Protein AF-X6DGC2-F1 (afdb_monomer_lite)

Sequence (154 aa):
MAVSLSSPEPAGLLYRFSVKCDRDMNAAIEKAAKAAGMSATGYVQSHFETILSSEPMRAPAIRPAGNARADVDTAKSLGITLTALRLYRALDERIDRLRNVAITNSDLAEAAGTPRPRVPGLVAQLTRQGLVQLERDSRRAATRYHVFSIGDQR

Radius of gyration: 25.49 Å; chains: 1; bounding box: 64×29×63 Å

Foldseek 3Di:
DDDDPPDDDPDDPPDDDDDDDDPVVLVVLCVVCVVVVHHSVVSVVVVVVCVVPDPPPCDPDPDPCPPVVVLVVLCVVLVHDSLLSLLLVLLVVQADPQQKHFADLVVSCVSSVHDSVCSVVSQVSCVVSVQWDFPDDDPPGTTMIRGDDPPPPD

Secondary structure (DSSP, 8-state):
-PPP--------------PPPPHHHHHHHHHHHHHTTS-HHHHHHHHHHHHHHS-----S-----S-HHHHHHHHHHTT--HHHHHHHHHHHTT--TTSEEEE-HHHHHHHHT--GGGHHHHHHHHHHTTSEEEEE--SSSPEEEEE--TT---

pLDDT: mean 77.96, std 16.55, range [36.06, 94.81]

Structure (mmCIF, N/CA/C/O backbone):
data_AF-X6DGC2-F1
#
_entry.id   AF-X6DGC2-F1
#
loop_
_atom_site.group_PDB
_atom_site.id
_atom_site.type_symbol
_atom_site.label_atom_id
_atom_site.label_alt_id
_atom_site.label_comp_id
_atom_site.label_asym_id
_atom_site.label_entity_id
_atom_site.label_seq_id
_atom_site.pdbx_PDB_ins_code
_atom_site.Cartn_x
_atom_site.Cartn_y
_atom_site.Cartn_z
_atom_site.occupancy
_atom_site.B_iso_or_equiv
_atom_site.auth_seq_id
_atom_site.auth_comp_id
_atom_site.auth_asym_id
_atom_site.auth_atom_id
_atom_site.pdbx_PDB_model_num
ATOM 1 N N . MET A 1 1 ? -47.554 -13.703 -42.356 1.00 36.16 1 MET A N 1
ATOM 2 C CA . MET A 1 1 ? -47.803 -1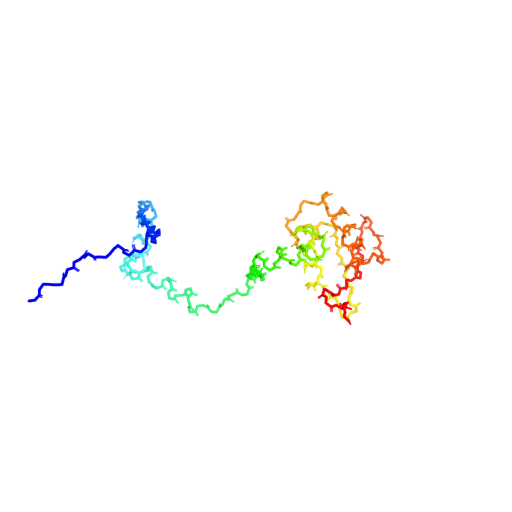3.471 -40.918 1.00 36.16 1 MET A CA 1
ATOM 3 C C . MET A 1 1 ? -46.787 -12.448 -40.441 1.00 36.16 1 MET A C 1
ATOM 5 O O . MET A 1 1 ? -45.607 -12.761 -40.404 1.00 36.16 1 MET A O 1
ATOM 9 N N . ALA A 1 2 ? -47.221 -11.205 -40.230 1.00 40.34 2 ALA A N 1
ATOM 10 C CA . ALA A 1 2 ? -46.360 -10.105 -39.804 1.00 40.34 2 ALA A CA 1
ATOM 11 C C . ALA A 1 2 ? -46.252 -10.114 -38.273 1.00 40.34 2 ALA A C 1
ATOM 13 O O . ALA A 1 2 ? -47.274 -10.101 -37.590 1.00 40.34 2 ALA A O 1
ATOM 14 N N . VAL A 1 3 ? -45.030 -10.175 -37.743 1.00 47.69 3 VAL A N 1
ATOM 15 C CA . VAL A 1 3 ? -44.773 -10.058 -36.303 1.00 47.69 3 VAL A CA 1
ATOM 16 C C . VAL A 1 3 ? -44.803 -8.574 -35.940 1.00 47.69 3 VAL A C 1
ATOM 18 O O . VAL A 1 3 ? -44.024 -7.778 -36.458 1.00 47.69 3 VAL A O 1
ATOM 21 N N . SER A 1 4 ? -45.763 -8.214 -35.090 1.00 40.41 4 SER A N 1
ATOM 22 C CA . SER A 1 4 ? -46.000 -6.861 -34.587 1.00 40.41 4 SER A CA 1
ATOM 23 C C . SER A 1 4 ? -44.854 -6.419 -33.669 1.00 40.41 4 SER A C 1
ATOM 25 O O . SER A 1 4 ? -44.602 -7.057 -32.651 1.00 40.41 4 SER A O 1
ATOM 27 N N . LEU A 1 5 ? -44.176 -5.315 -34.001 1.00 52.28 5 LEU A N 1
ATOM 28 C CA . LEU A 1 5 ? -43.074 -4.709 -33.227 1.00 52.28 5 LEU A CA 1
ATOM 29 C C . LEU A 1 5 ? -43.562 -3.841 -32.050 1.00 52.28 5 LEU A C 1
ATOM 31 O O . LEU A 1 5 ? -42.963 -2.823 -31.716 1.00 52.28 5 LEU A O 1
ATOM 35 N N . SER A 1 6 ? -44.673 -4.205 -31.418 1.00 51.88 6 SER A N 1
ATOM 36 C CA . SER A 1 6 ? -45.266 -3.416 -30.337 1.00 51.88 6 SER A CA 1
ATOM 37 C C . SER A 1 6 ? -45.052 -4.090 -28.985 1.00 51.88 6 SER A C 1
ATOM 39 O O . SER A 1 6 ? -45.981 -4.664 -28.421 1.00 51.88 6 SER A O 1
ATOM 41 N N . SER A 1 7 ? -43.828 -4.001 -28.465 1.00 50.44 7 SER A N 1
ATOM 42 C CA . SER A 1 7 ? -43.585 -4.031 -27.021 1.00 50.44 7 SER A CA 1
ATOM 43 C C . SER A 1 7 ? -42.304 -3.243 -26.710 1.00 50.44 7 SER A C 1
ATOM 45 O O . SER A 1 7 ? -41.268 -3.550 -27.299 1.00 50.44 7 SER A O 1
ATOM 47 N N . PRO A 1 8 ? -42.335 -2.208 -25.850 1.00 54.19 8 PRO A N 1
ATOM 48 C CA . PRO A 1 8 ? -41.129 -1.479 -25.479 1.00 54.19 8 PRO A CA 1
ATOM 49 C C . PRO A 1 8 ? -40.306 -2.322 -24.497 1.00 54.19 8 PRO A C 1
ATOM 51 O O . PRO A 1 8 ? -40.663 -2.457 -23.327 1.00 54.19 8 PRO A O 1
ATOM 54 N N . GLU A 1 9 ? -39.204 -2.906 -24.972 1.00 57.84 9 GLU A N 1
ATOM 55 C CA . GLU A 1 9 ? -38.172 -3.466 -24.095 1.00 57.84 9 GLU A CA 1
ATOM 56 C C . GLU A 1 9 ? -37.631 -2.366 -23.159 1.00 57.84 9 GLU A C 1
ATOM 58 O O . GLU A 1 9 ? -37.488 -1.211 -23.582 1.00 57.84 9 GLU A O 1
ATOM 63 N N . PRO A 1 10 ? -37.353 -2.675 -21.878 1.00 55.28 10 PRO A N 1
ATOM 64 C CA . PRO A 1 10 ? -36.896 -1.676 -20.925 1.00 55.28 10 PRO A CA 1
ATOM 65 C C . PRO A 1 10 ? -35.572 -1.087 -21.406 1.00 55.28 10 PRO A C 1
ATOM 67 O O . PRO A 1 10 ? -34.654 -1.820 -21.769 1.00 55.28 10 PRO A O 1
ATOM 70 N N . ALA A 1 11 ? -35.500 0.244 -21.404 1.00 54.31 11 ALA A N 1
ATOM 71 C CA . ALA A 1 11 ? -34.365 1.047 -21.833 1.00 54.31 11 ALA A CA 1
ATOM 72 C C . ALA A 1 11 ? -33.086 0.697 -21.049 1.00 54.31 11 ALA A C 1
ATOM 74 O O . ALA A 1 11 ? -32.698 1.379 -20.101 1.00 54.31 11 ALA A O 1
ATOM 75 N N . GLY A 1 12 ? -32.411 -0.378 -21.453 1.00 55.22 12 GLY A N 1
ATOM 76 C CA . GLY A 1 12 ? -31.014 -0.599 -21.134 1.00 55.22 12 GLY A CA 1
ATOM 77 C C . GLY A 1 12 ? -30.220 0.538 -21.762 1.00 55.22 12 GLY A C 1
ATOM 78 O O . GLY A 1 12 ? -30.380 0.834 -22.946 1.00 55.22 12 GLY A O 1
ATOM 79 N N . LEU A 1 13 ? -29.395 1.215 -20.967 1.00 58.84 13 LEU A N 1
ATOM 80 C CA . LEU A 1 13 ? -28.455 2.222 -21.449 1.00 58.84 13 LEU A CA 1
ATOM 81 C C . LEU A 1 13 ? -27.514 1.570 -22.474 1.00 58.84 13 LEU A C 1
ATOM 83 O O . LEU A 1 13 ? -26.502 0.968 -22.115 1.00 58.84 13 LEU A O 1
ATOM 87 N N . LEU A 1 14 ? -27.851 1.665 -23.759 1.00 53.56 14 LEU A N 1
ATOM 88 C CA . LEU A 1 14 ? -26.964 1.273 -24.845 1.00 53.56 14 LEU A CA 1
ATOM 89 C C . LEU A 1 14 ? -25.883 2.347 -24.968 1.00 53.56 14 LEU A C 1
ATOM 91 O O . LEU A 1 14 ? -26.044 3.345 -25.671 1.00 53.56 14 LEU A O 1
ATOM 95 N N . TYR A 1 15 ? -24.769 2.157 -24.266 1.00 51.41 15 TYR A N 1
ATOM 96 C CA . TYR A 1 15 ? -23.584 2.974 -24.481 1.00 51.41 15 TYR A CA 1
ATOM 97 C C . TYR A 1 15 ? -22.994 2.645 -25.855 1.00 51.41 15 TYR A C 1
ATOM 99 O O . TYR A 1 15 ? -22.391 1.593 -26.063 1.00 51.41 15 TYR A O 1
ATOM 107 N N . ARG A 1 16 ? -23.164 3.558 -26.813 1.00 48.88 16 ARG A N 1
ATOM 108 C CA . ARG A 1 16 ? -22.433 3.519 -28.082 1.00 48.88 16 ARG A CA 1
ATOM 109 C C . ARG A 1 16 ? -21.108 4.246 -27.910 1.00 48.88 16 ARG A C 1
ATOM 111 O O . ARG A 1 16 ? -21.047 5.469 -27.988 1.00 48.88 16 ARG A O 1
ATOM 118 N N . PHE A 1 17 ? -20.046 3.484 -27.688 1.00 42.59 17 PHE A N 1
ATOM 119 C CA . PHE A 1 17 ? -18.686 4.004 -27.737 1.00 42.59 17 PHE A CA 1
ATOM 120 C C . PHE A 1 17 ? -18.212 4.007 -29.191 1.00 42.59 17 PHE A C 1
ATOM 122 O O . PHE A 1 17 ? -17.946 2.955 -29.767 1.00 42.59 17 PHE A O 1
ATOM 129 N N . SER A 1 18 ? -18.116 5.184 -29.806 1.00 52.72 18 SER A N 1
ATOM 130 C CA . SER A 1 18 ? -17.384 5.336 -31.062 1.00 52.72 18 SER A CA 1
ATOM 131 C C . SER A 1 18 ? -15.917 5.597 -30.734 1.00 52.72 18 SER A C 1
ATOM 133 O O . SER A 1 18 ? -15.568 6.690 -30.286 1.00 52.72 18 SER A O 1
ATOM 135 N N . VAL A 1 19 ? -15.053 4.603 -30.936 1.00 62.22 19 VAL A N 1
ATOM 136 C CA . VAL A 1 19 ? -13.604 4.813 -30.848 1.00 62.22 19 VAL A CA 1
ATOM 137 C C . VAL A 1 19 ? -13.166 5.520 -32.125 1.00 62.22 19 VAL A C 1
ATOM 139 O O . VAL A 1 19 ? -13.308 4.985 -33.223 1.00 62.22 19 VAL A O 1
ATOM 142 N N . LYS A 1 20 ? -12.656 6.744 -31.992 1.00 64.38 20 LYS A N 1
ATOM 143 C CA . LYS A 1 20 ? -11.982 7.427 -33.094 1.00 64.38 20 LYS A CA 1
ATOM 144 C C . LYS A 1 20 ? -10.536 6.945 -33.100 1.00 64.38 20 LYS A C 1
ATOM 146 O O . LYS A 1 20 ? -9.849 7.106 -32.097 1.00 64.38 20 LYS A O 1
ATOM 151 N N . CYS A 1 21 ? -10.095 6.331 -34.195 1.00 69.81 21 CYS A N 1
ATOM 152 C CA . CYS A 1 21 ? -8.705 5.902 -34.315 1.00 69.81 21 CYS A CA 1
ATOM 153 C C . CYS A 1 21 ? -7.792 7.133 -34.250 1.00 69.81 21 CYS A C 1
ATOM 155 O O . CYS A 1 21 ? -7.953 8.071 -35.038 1.00 69.81 21 CYS A O 1
ATOM 157 N N . ASP A 1 22 ? -6.858 7.130 -33.304 1.00 83.75 22 ASP A N 1
ATOM 158 C CA . ASP A 1 22 ? -5.773 8.101 -33.255 1.00 83.75 22 ASP A CA 1
ATOM 159 C C . ASP A 1 22 ? -4.881 7.901 -34.492 1.00 83.75 22 ASP A C 1
ATOM 161 O O . ASP A 1 22 ? -4.438 6.785 -34.778 1.00 83.75 22 ASP A O 1
ATOM 165 N N . ARG A 1 23 ? -4.693 8.964 -35.283 1.00 82.62 23 ARG A N 1
ATOM 166 C CA . ARG A 1 23 ? -3.992 8.870 -36.573 1.00 82.62 23 ARG A CA 1
ATOM 167 C C . ARG A 1 23 ? -2.505 8.594 -36.400 1.00 82.62 23 ARG A C 1
ATOM 169 O O . ARG A 1 23 ? -1.952 7.833 -37.193 1.00 82.62 23 ARG A O 1
ATOM 176 N N . ASP A 1 24 ? -1.889 9.180 -35.381 1.00 86.88 24 ASP A N 1
ATOM 177 C CA . ASP A 1 24 ? -0.457 9.044 -35.131 1.00 86.88 24 ASP A CA 1
ATOM 178 C C . ASP A 1 24 ? -0.151 7.630 -34.633 1.00 86.88 24 ASP A C 1
ATOM 180 O O . ASP A 1 24 ? 0.775 6.974 -35.118 1.00 86.88 24 ASP A O 1
ATOM 184 N N . MET A 1 25 ? -1.006 7.103 -33.753 1.00 84.56 25 MET A N 1
ATOM 185 C CA . MET A 1 25 ? -0.941 5.717 -33.306 1.00 84.56 25 MET A CA 1
ATOM 186 C C . MET A 1 25 ? -1.162 4.743 -34.465 1.00 84.56 25 MET A C 1
ATOM 188 O O . MET A 1 25 ? -0.412 3.779 -34.608 1.00 84.56 25 MET A O 1
ATOM 192 N N . ASN A 1 26 ? -2.148 4.992 -35.331 1.00 85.12 26 ASN A N 1
ATOM 193 C CA . ASN A 1 26 ? -2.397 4.113 -36.472 1.00 85.12 26 ASN A CA 1
ATOM 194 C C . ASN A 1 26 ? -1.202 4.086 -37.443 1.00 85.12 26 ASN A C 1
ATOM 196 O O . ASN A 1 26 ? -0.790 3.013 -37.880 1.00 85.12 26 ASN A O 1
ATOM 200 N N . ALA A 1 27 ? -0.576 5.238 -37.705 1.00 90.50 27 ALA A N 1
ATOM 201 C CA . ALA A 1 27 ? 0.636 5.315 -38.520 1.00 90.50 27 ALA A CA 1
ATOM 202 C C . ALA A 1 27 ? 1.820 4.558 -37.886 1.00 90.50 27 ALA A C 1
ATOM 204 O O . ALA A 1 27 ? 2.590 3.893 -38.586 1.00 90.50 27 ALA A O 1
ATOM 205 N N . ALA A 1 28 ? 1.959 4.616 -36.559 1.00 90.06 28 ALA A N 1
ATOM 206 C CA . ALA A 1 28 ? 2.975 3.854 -35.839 1.00 90.06 28 ALA A CA 1
ATOM 207 C C . ALA A 1 28 ? 2.743 2.336 -35.949 1.00 90.06 28 ALA A C 1
ATOM 209 O O . ALA A 1 28 ? 3.695 1.591 -36.196 1.00 90.06 28 ALA A O 1
ATOM 210 N N . ILE A 1 29 ? 1.489 1.883 -35.830 1.00 88.31 29 ILE A N 1
ATOM 211 C CA . ILE A 1 29 ? 1.110 0.471 -35.991 1.00 88.31 29 ILE A CA 1
ATOM 212 C C . ILE A 1 29 ? 1.400 -0.003 -37.416 1.00 88.31 29 ILE A C 1
ATOM 214 O O . ILE A 1 29 ? 2.012 -1.052 -37.591 1.00 88.31 29 ILE A O 1
ATOM 218 N N . GLU A 1 30 ? 1.025 0.767 -38.438 1.00 92.31 30 GLU A N 1
ATOM 219 C CA . GLU A 1 30 ? 1.296 0.421 -39.839 1.00 92.31 30 GLU A CA 1
ATOM 220 C C . GLU A 1 30 ? 2.800 0.323 -40.127 1.00 92.31 30 GLU A C 1
ATOM 222 O O . GLU A 1 30 ? 3.252 -0.610 -40.796 1.00 92.31 30 GLU A O 1
ATOM 227 N N . LYS A 1 31 ? 3.600 1.245 -39.576 1.00 94.81 31 LYS A N 1
ATOM 228 C CA . LYS A 1 31 ? 5.063 1.205 -39.688 1.00 94.81 31 LYS A CA 1
ATOM 229 C C . LYS A 1 31 ? 5.644 -0.047 -39.028 1.00 94.81 31 LYS A C 1
ATOM 231 O O . LYS A 1 31 ? 6.518 -0.688 -39.613 1.00 94.81 31 LYS A O 1
ATOM 236 N N . ALA A 1 32 ? 5.167 -0.390 -37.834 1.00 90.44 32 ALA A N 1
ATOM 237 C CA . ALA A 1 32 ? 5.620 -1.565 -37.099 1.00 90.44 32 ALA A CA 1
ATOM 238 C C . ALA A 1 32 ? 5.208 -2.871 -37.798 1.00 90.44 32 ALA A C 1
ATOM 240 O O . ALA A 1 32 ? 6.038 -3.759 -37.980 1.00 90.44 32 ALA A O 1
ATOM 241 N N . ALA A 1 33 ? 3.972 -2.944 -38.293 1.00 93.56 33 ALA A N 1
ATOM 242 C CA . ALA A 1 33 ? 3.469 -4.073 -39.065 1.00 93.56 33 ALA A CA 1
ATOM 243 C C . ALA A 1 33 ? 4.282 -4.289 -40.346 1.00 93.56 33 ALA A C 1
ATOM 245 O O . ALA A 1 33 ? 4.712 -5.406 -40.626 1.00 93.56 33 ALA A O 1
ATOM 246 N N . LYS A 1 34 ? 4.589 -3.207 -41.077 1.00 94.25 34 LYS A N 1
ATOM 247 C CA . LYS A 1 34 ? 5.445 -3.266 -42.267 1.00 94.25 34 LYS A CA 1
ATOM 248 C C . LYS A 1 34 ? 6.858 -3.746 -41.937 1.00 94.25 34 LYS A C 1
ATOM 250 O O . LYS A 1 34 ? 7.400 -4.557 -42.681 1.00 94.25 34 LYS A O 1
ATOM 255 N N . ALA A 1 35 ? 7.445 -3.273 -40.837 1.00 93.81 35 ALA A N 1
ATOM 256 C CA . ALA A 1 35 ? 8.753 -3.740 -40.378 1.00 93.81 35 ALA A CA 1
ATOM 257 C C . ALA A 1 35 ? 8.739 -5.234 -40.001 1.00 93.81 35 ALA A C 1
ATOM 259 O O . ALA A 1 35 ? 9.729 -5.924 -40.222 1.00 93.81 35 ALA A O 1
ATOM 260 N N . ALA A 1 36 ? 7.609 -5.736 -39.497 1.00 88.88 36 ALA A N 1
ATOM 261 C CA . ALA A 1 36 ? 7.387 -7.147 -39.186 1.00 88.88 36 ALA A CA 1
ATOM 262 C C . ALA A 1 36 ? 6.959 -8.001 -40.400 1.00 88.88 36 ALA A C 1
ATOM 264 O O . ALA A 1 36 ? 6.776 -9.207 -40.255 1.00 88.88 36 ALA A O 1
ATOM 265 N N . GLY A 1 37 ? 6.773 -7.407 -41.587 1.00 93.62 37 GLY A N 1
ATOM 266 C CA . GLY A 1 37 ? 6.279 -8.113 -42.776 1.00 93.62 37 GLY A CA 1
ATOM 267 C C . GLY A 1 37 ? 4.820 -8.581 -42.672 1.00 93.62 37 GLY A C 1
ATOM 268 O O . GLY A 1 37 ? 4.421 -9.502 -43.379 1.00 93.62 37 GLY A O 1
ATOM 269 N N . MET A 1 38 ? 4.026 -7.968 -41.792 1.00 91.50 38 MET A N 1
ATOM 270 C CA . MET A 1 38 ? 2.639 -8.341 -41.500 1.00 91.50 38 MET A CA 1
ATOM 271 C C . MET A 1 38 ? 1.656 -7.255 -41.951 1.00 91.50 38 MET A C 1
ATOM 273 O O . MET A 1 38 ? 2.017 -6.092 -42.141 1.00 91.50 38 MET A O 1
ATOM 277 N N . SER A 1 39 ? 0.376 -7.617 -42.080 1.00 94.50 39 SER A N 1
ATOM 278 C CA . SER A 1 39 ? -0.696 -6.620 -42.166 1.00 94.50 39 SER A CA 1
ATOM 279 C C . SER A 1 39 ? -0.885 -5.928 -40.812 1.00 94.50 39 SER A C 1
ATOM 281 O O . SER A 1 39 ? -0.595 -6.512 -39.769 1.00 94.50 39 SER A O 1
ATOM 283 N N . ALA A 1 40 ? -1.408 -4.699 -40.804 1.00 88.12 40 ALA A N 1
ATOM 284 C CA . ALA A 1 40 ? -1.674 -3.972 -39.559 1.00 88.12 40 ALA A CA 1
ATOM 285 C C . ALA A 1 40 ? -2.587 -4.769 -38.606 1.00 88.12 40 ALA A C 1
ATOM 287 O O . ALA A 1 40 ? -2.307 -4.872 -37.415 1.00 88.12 40 ALA A O 1
ATOM 288 N N . THR A 1 41 ? -3.635 -5.405 -39.138 1.00 89.12 41 THR A N 1
ATOM 289 C CA . THR A 1 41 ? 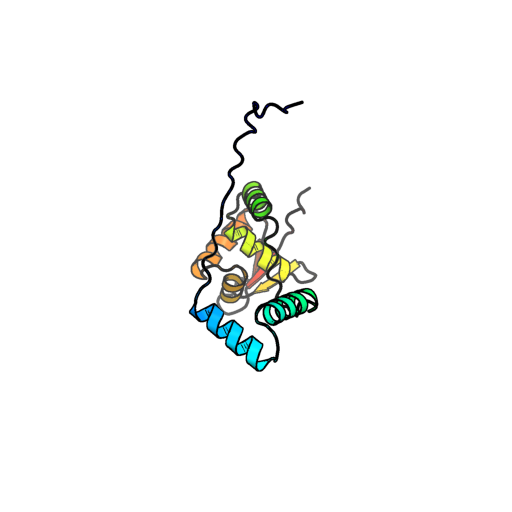-4.544 -6.257 -38.357 1.00 89.12 41 THR A CA 1
ATOM 290 C C . THR A 1 41 ? -3.845 -7.503 -37.816 1.00 89.12 41 THR A C 1
ATOM 292 O O . THR A 1 41 ? -4.004 -7.811 -36.639 1.00 89.12 41 THR A O 1
ATOM 295 N N . GLY A 1 42 ? -3.036 -8.184 -38.636 1.00 89.81 42 GLY A N 1
ATOM 296 C CA . GLY A 1 42 ? -2.289 -9.370 -38.207 1.00 89.81 42 GLY A CA 1
ATOM 297 C C . GLY A 1 42 ? -1.233 -9.045 -37.150 1.00 89.81 42 GLY A C 1
ATOM 298 O O . GLY A 1 42 ? -1.058 -9.796 -36.198 1.00 89.81 42 GLY A O 1
ATOM 299 N N . TYR A 1 43 ? -0.597 -7.878 -37.259 1.00 91.75 43 TYR A N 1
ATOM 300 C CA . TYR A 1 43 ? 0.352 -7.379 -36.269 1.00 91.75 43 TYR A CA 1
ATOM 301 C C . TYR A 1 43 ? -0.318 -7.114 -34.912 1.00 91.75 43 TYR A C 1
ATOM 303 O O . TYR A 1 43 ? 0.182 -7.540 -33.873 1.00 91.75 43 TYR A O 1
ATOM 311 N N . VAL A 1 44 ? -1.487 -6.463 -34.914 1.00 90.50 44 VAL A N 1
ATOM 312 C CA . VAL A 1 44 ? -2.269 -6.223 -33.690 1.00 90.50 44 VAL A CA 1
ATOM 313 C C . VAL A 1 44 ? -2.756 -7.540 -33.077 1.00 90.50 44 VAL A C 1
ATOM 315 O O . VAL A 1 44 ? -2.665 -7.719 -31.865 1.00 90.50 44 VAL A O 1
ATOM 318 N N . GLN A 1 45 ? -3.231 -8.482 -33.895 1.00 89.62 45 GLN A N 1
ATOM 319 C CA . GLN A 1 45 ? -3.671 -9.797 -33.421 1.00 89.62 45 GLN A CA 1
ATOM 320 C C . GLN A 1 45 ? -2.522 -10.605 -32.809 1.00 89.62 45 GLN A C 1
ATOM 322 O O . GLN A 1 45 ? -2.654 -11.059 -31.676 1.00 89.62 45 GLN A O 1
ATOM 327 N N . SER A 1 46 ? -1.372 -10.691 -33.486 1.00 87.94 46 SER A N 1
ATOM 328 C CA . SER A 1 46 ? -0.173 -11.361 -32.963 1.00 87.94 46 SER A CA 1
ATOM 329 C C . SER A 1 46 ? 0.288 -10.753 -31.634 1.00 87.94 46 SER A C 1
ATOM 331 O O . SER A 1 46 ? 0.699 -11.474 -30.723 1.00 87.94 46 SER A O 1
ATOM 333 N N . HIS A 1 47 ? 0.165 -9.432 -31.479 1.00 87.00 47 HIS A N 1
ATOM 334 C CA . HIS A 1 47 ? 0.467 -8.763 -30.219 1.00 87.00 47 HIS A CA 1
ATOM 335 C C . HIS A 1 47 ? -0.467 -9.212 -29.084 1.00 87.00 47 HIS A C 1
ATOM 337 O O . HIS A 1 47 ? 0.009 -9.555 -28.002 1.00 87.00 47 HIS A O 1
ATOM 343 N N . PHE A 1 48 ? -1.781 -9.270 -29.325 1.00 87.56 48 PHE A N 1
ATOM 344 C CA . PHE A 1 48 ? -2.742 -9.762 -28.332 1.00 87.56 48 PHE A CA 1
ATOM 345 C C . PHE A 1 48 ? -2.546 -11.244 -28.006 1.00 87.56 48 PHE A C 1
ATOM 347 O O . PHE A 1 48 ? -2.588 -11.618 -26.836 1.00 87.56 48 PHE A O 1
ATOM 354 N N . GLU A 1 49 ? -2.281 -12.078 -29.007 1.00 86.12 49 GLU A N 1
ATOM 355 C CA . GLU A 1 49 ? -1.968 -13.496 -28.805 1.00 86.12 49 GLU A CA 1
ATOM 356 C C . GLU A 1 49 ? -0.700 -13.675 -27.970 1.00 86.12 49 GLU A C 1
ATOM 358 O O . GLU A 1 49 ? -0.671 -14.518 -27.076 1.00 86.12 49 GLU A O 1
ATOM 363 N N . THR A 1 50 ? 0.317 -12.835 -28.189 1.00 83.75 50 THR A N 1
ATOM 364 C CA . THR A 1 50 ? 1.549 -12.826 -27.389 1.00 83.75 50 THR A CA 1
ATOM 365 C C . THR A 1 50 ? 1.269 -12.449 -25.935 1.00 83.75 50 THR A C 1
ATOM 367 O O . THR A 1 50 ? 1.780 -13.111 -25.039 1.00 83.75 50 THR A O 1
ATOM 370 N N . ILE A 1 51 ? 0.427 -11.440 -25.682 1.00 77.31 51 ILE A N 1
ATOM 371 C CA . ILE A 1 51 ? 0.014 -11.053 -24.320 1.00 77.31 51 ILE A CA 1
ATOM 372 C C . ILE A 1 51 ? -0.725 -12.199 -23.621 1.00 77.31 51 ILE A C 1
ATOM 374 O O . ILE A 1 51 ? -0.475 -12.478 -22.450 1.00 77.31 51 ILE A O 1
ATOM 378 N N . LEU A 1 52 ? -1.645 -12.857 -24.329 1.00 78.19 52 LEU A N 1
ATOM 379 C CA . LEU A 1 52 ? -2.437 -13.955 -23.772 1.00 78.19 52 LEU A CA 1
ATOM 380 C C . LEU A 1 52 ? -1.614 -15.233 -23.571 1.00 78.19 52 LEU A C 1
ATOM 382 O O . LEU A 1 52 ? -1.931 -16.021 -22.685 1.00 78.19 52 LEU A O 1
ATOM 386 N N . SER A 1 53 ? -0.569 -15.429 -24.378 1.00 74.44 53 SER A N 1
ATOM 387 C CA . SER A 1 53 ? 0.303 -16.609 -24.331 1.00 74.44 53 SER A CA 1
ATOM 388 C C . SER A 1 53 ? 1.522 -16.425 -23.431 1.00 74.44 53 SER A C 1
ATOM 390 O O . SER A 1 53 ? 2.136 -17.411 -23.029 1.00 74.44 53 SER A O 1
ATOM 392 N N . SER A 1 54 ? 1.903 -15.186 -23.105 1.00 63.75 54 SER A N 1
ATOM 393 C CA . SER A 1 54 ? 2.943 -14.936 -22.114 1.00 63.75 54 SER A CA 1
ATOM 394 C C . SER A 1 54 ? 2.445 -15.371 -20.738 1.00 63.75 54 SER A C 1
ATOM 396 O O . SER A 1 54 ? 1.470 -14.810 -20.232 1.00 63.75 54 SER A O 1
ATOM 398 N N . GLU A 1 55 ? 3.123 -16.336 -20.101 1.00 58.97 55 GLU A N 1
ATOM 399 C CA . GLU A 1 55 ? 3.002 -16.481 -18.649 1.00 58.97 55 GLU A CA 1
ATOM 400 C C . GLU A 1 55 ? 3.305 -15.110 -18.040 1.00 58.97 55 GLU A C 1
ATOM 402 O O . GLU A 1 55 ? 4.295 -14.486 -18.445 1.00 58.97 55 GLU A O 1
ATOM 407 N N . PRO A 1 56 ? 2.468 -14.593 -17.125 1.00 56.19 56 PRO A N 1
ATOM 408 C CA . PRO A 1 56 ? 2.686 -13.272 -16.575 1.00 56.19 56 PRO A CA 1
ATOM 409 C C . PRO A 1 56 ? 4.057 -13.270 -15.906 1.00 56.19 56 PRO A C 1
ATOM 411 O O . PRO A 1 56 ? 4.236 -13.842 -14.828 1.00 56.19 56 PRO A O 1
ATOM 414 N N . MET A 1 57 ? 5.033 -12.625 -16.558 1.00 47.78 57 MET A N 1
ATOM 415 C CA . MET A 1 57 ? 6.291 -12.228 -15.943 1.00 47.78 57 MET A CA 1
ATOM 416 C C . MET A 1 57 ? 5.904 -11.647 -14.592 1.00 47.78 57 MET A C 1
ATOM 418 O O . MET A 1 57 ? 5.075 -10.735 -14.554 1.00 47.78 57 MET A O 1
ATOM 422 N N . ARG A 1 58 ? 6.412 -12.235 -13.502 1.00 49.31 58 ARG A N 1
ATOM 423 C CA . ARG A 1 58 ? 5.990 -11.936 -12.130 1.00 49.31 58 ARG A CA 1
ATOM 424 C C . ARG A 1 58 ? 6.326 -10.486 -11.790 1.00 49.31 58 ARG A C 1
ATOM 426 O O . ARG A 1 58 ? 7.322 -10.195 -11.135 1.00 49.31 58 ARG A O 1
ATOM 433 N N . ALA A 1 59 ? 5.478 -9.577 -12.253 1.00 49.91 59 ALA A N 1
ATOM 434 C CA . ALA A 1 59 ? 5.381 -8.224 -11.774 1.00 49.91 59 ALA A CA 1
ATOM 435 C C . ALA A 1 59 ? 5.152 -8.315 -10.260 1.00 49.91 59 ALA A C 1
ATOM 437 O O . ALA A 1 59 ? 4.463 -9.245 -9.811 1.00 49.91 59 ALA A O 1
ATOM 438 N N . PRO A 1 60 ? 5.725 -7.402 -9.452 1.00 44.75 60 PRO A N 1
ATOM 439 C CA . PRO A 1 60 ? 5.335 -7.308 -8.053 1.00 44.75 60 PRO A CA 1
ATOM 440 C C . PRO A 1 60 ? 3.813 -7.254 -8.037 1.00 44.75 60 PRO A C 1
ATOM 442 O O . PRO A 1 60 ? 3.233 -6.469 -8.785 1.00 44.75 60 PRO A O 1
ATOM 445 N N . ALA A 1 61 ? 3.192 -8.178 -7.304 1.00 49.19 61 ALA A N 1
ATOM 446 C CA . ALA A 1 61 ? 1.764 -8.419 -7.378 1.00 49.19 61 ALA A CA 1
ATOM 447 C C . ALA A 1 61 ? 1.013 -7.112 -7.104 1.00 49.19 61 ALA A C 1
ATOM 449 O O . ALA A 1 61 ? 0.755 -6.755 -5.957 1.00 49.19 61 ALA A O 1
ATOM 450 N N . ILE A 1 62 ? 0.629 -6.398 -8.163 1.00 50.25 62 ILE A N 1
ATOM 451 C CA . ILE A 1 62 ? -0.496 -5.488 -8.096 1.00 50.25 62 ILE A CA 1
ATOM 452 C C . ILE A 1 62 ? -1.645 -6.449 -7.882 1.00 50.25 62 ILE A C 1
ATOM 454 O O . ILE A 1 62 ? -2.102 -7.110 -8.816 1.00 50.25 62 ILE A O 1
ATOM 458 N N . ARG A 1 63 ? -2.025 -6.625 -6.613 1.00 51.72 63 ARG A N 1
ATOM 459 C CA . ARG A 1 63 ? -3.211 -7.394 -6.269 1.00 51.72 63 ARG A CA 1
ATOM 460 C C . ARG A 1 63 ? -4.309 -6.899 -7.207 1.00 51.72 6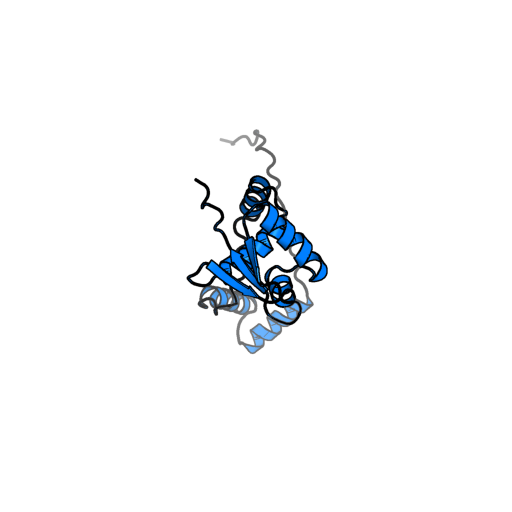3 ARG A C 1
ATOM 462 O O . ARG A 1 63 ? -4.469 -5.675 -7.308 1.00 51.72 63 ARG A O 1
ATOM 469 N N . PRO A 1 64 ? -5.079 -7.780 -7.875 1.00 44.16 64 PRO A N 1
ATOM 470 C CA . PRO A 1 64 ? -6.379 -7.332 -8.343 1.00 44.16 64 PRO A CA 1
ATOM 471 C C . PRO A 1 64 ? -7.005 -6.725 -7.097 1.00 44.16 64 PRO A C 1
ATOM 473 O O . PRO A 1 64 ? -6.976 -7.382 -6.054 1.00 44.16 64 PRO A O 1
ATOM 476 N N . ALA A 1 65 ? -7.382 -5.444 -7.147 1.00 49.12 65 ALA A N 1
ATOM 477 C CA . ALA A 1 65 ? -8.012 -4.780 -6.020 1.00 49.12 65 ALA A CA 1
ATOM 478 C C . ALA A 1 65 ? -9.073 -5.755 -5.514 1.00 49.12 65 ALA A C 1
ATOM 480 O O . ALA A 1 65 ? -10.056 -5.982 -6.222 1.00 49.12 65 ALA A O 1
ATOM 481 N N . GLY A 1 66 ? -8.803 -6.436 -4.389 1.00 53.56 66 GLY A N 1
ATOM 482 C CA . GLY A 1 66 ? -9.745 -7.398 -3.834 1.00 53.56 66 GLY A CA 1
ATOM 483 C C . GLY A 1 66 ? -11.040 -6.627 -3.762 1.00 53.56 66 GLY A C 1
ATOM 484 O O . GLY A 1 66 ? -10.968 -5.498 -3.284 1.00 53.56 66 GLY A O 1
ATOM 485 N N . ASN A 1 67 ? -12.098 -7.135 -4.417 1.00 60.25 67 ASN A N 1
ATOM 486 C CA . ASN A 1 67 ? -13.272 -6.371 -4.861 1.00 60.25 67 ASN A CA 1
ATOM 487 C C . ASN A 1 67 ? -13.336 -5.025 -4.148 1.00 60.25 67 ASN A C 1
ATOM 489 O O . ASN A 1 67 ? -13.636 -5.036 -2.963 1.00 60.25 67 ASN A O 1
ATOM 493 N N . ALA A 1 68 ? -12.988 -3.895 -4.779 1.00 73.31 68 ALA A N 1
ATOM 494 C CA . ALA A 1 68 ? -12.799 -2.623 -4.052 1.00 73.31 68 ALA A CA 1
ATOM 495 C C . ALA A 1 68 ? -13.967 -2.290 -3.094 1.00 73.31 68 ALA A C 1
ATOM 497 O O . ALA A 1 68 ? -13.803 -1.616 -2.083 1.00 73.31 68 ALA A O 1
ATOM 498 N N . ARG A 1 69 ? -15.146 -2.836 -3.402 1.00 76.50 69 ARG A N 1
ATOM 499 C CA . ARG A 1 69 ? -16.323 -2.923 -2.543 1.00 76.50 69 ARG A CA 1
ATOM 500 C C . ARG A 1 69 ? -16.126 -3.709 -1.232 1.00 76.50 69 ARG A C 1
ATOM 502 O O . ARG A 1 69 ? -16.358 -3.139 -0.180 1.00 76.50 69 ARG A O 1
ATOM 509 N N . ALA A 1 70 ? -15.633 -4.945 -1.271 1.00 83.88 70 ALA A N 1
ATOM 510 C CA . ALA A 1 70 ? -15.260 -5.739 -0.098 1.00 83.88 70 ALA A CA 1
ATOM 511 C C . ALA A 1 70 ? -14.226 -5.035 0.794 1.00 83.88 70 ALA A C 1
ATOM 513 O O . ALA A 1 70 ? -14.318 -5.115 2.016 1.00 83.88 70 ALA A O 1
ATOM 514 N N . ASP A 1 71 ? -13.273 -4.302 0.216 1.00 84.69 71 ASP A N 1
ATOM 515 C CA . ASP A 1 71 ? -12.329 -3.485 0.990 1.00 84.69 71 ASP A CA 1
ATOM 516 C C . ASP A 1 71 ? -13.035 -2.345 1.718 1.00 84.69 71 ASP A C 1
ATOM 518 O O . ASP A 1 71 ? -12.764 -2.078 2.887 1.00 84.69 71 ASP A O 1
ATOM 522 N N . VAL A 1 72 ? -13.963 -1.679 1.031 1.00 87.25 72 VAL A N 1
ATOM 523 C CA . VAL A 1 72 ? -14.792 -0.631 1.628 1.00 87.25 72 VAL A CA 1
ATOM 524 C C . VAL A 1 72 ? -15.668 -1.207 2.739 1.00 87.25 72 VAL A C 1
ATOM 526 O O . VAL A 1 72 ? -15.772 -0.593 3.798 1.00 87.25 72 VAL A O 1
ATOM 529 N N . ASP A 1 73 ? -16.254 -2.383 2.536 1.00 88.81 73 ASP A N 1
ATOM 530 C CA . ASP A 1 73 ? -17.119 -3.037 3.518 1.00 88.81 73 ASP A CA 1
ATOM 531 C C . ASP A 1 73 ? -16.317 -3.505 4.742 1.00 88.81 73 ASP A C 1
ATOM 533 O O . ASP A 1 73 ? -16.736 -3.277 5.875 1.00 88.81 73 ASP A O 1
ATOM 537 N N . THR A 1 74 ? -15.112 -4.042 4.530 1.00 88.25 74 THR A N 1
ATOM 538 C CA . THR A 1 74 ? -14.176 -4.427 5.601 1.00 88.25 74 THR A CA 1
ATOM 539 C C . THR A 1 74 ? -13.706 -3.204 6.389 1.00 88.25 74 THR A C 1
ATOM 541 O O . THR A 1 74 ? -13.696 -3.205 7.617 1.00 88.25 74 THR A O 1
ATOM 544 N N . ALA A 1 75 ? -13.335 -2.120 5.700 1.00 90.31 75 ALA A N 1
ATOM 545 C CA . ALA A 1 75 ? -12.923 -0.883 6.359 1.00 90.31 75 ALA A CA 1
ATOM 546 C C . ALA A 1 75 ? -14.066 -0.307 7.211 1.00 90.31 75 ALA A C 1
ATOM 548 O O . ALA A 1 75 ? -13.840 0.105 8.348 1.00 90.31 75 ALA A O 1
ATOM 549 N N . LYS A 1 76 ? -15.303 -0.346 6.693 1.00 91.00 76 LYS A N 1
ATOM 550 C CA . LYS A 1 76 ? -16.504 0.062 7.431 1.00 91.00 76 LYS A CA 1
ATOM 551 C C . LYS A 1 76 ? -16.767 -0.820 8.648 1.00 91.00 76 LYS A C 1
ATOM 553 O O . LYS A 1 76 ? -17.023 -0.267 9.712 1.00 91.00 76 LYS A O 1
ATOM 558 N N . SER A 1 77 ? -16.688 -2.147 8.522 1.00 89.81 77 SER A N 1
ATOM 559 C CA . SER A 1 77 ? -16.962 -3.056 9.647 1.00 89.81 77 SER A CA 1
ATOM 560 C C . SER A 1 77 ? -15.956 -2.889 10.785 1.00 89.81 77 SER A C 1
ATOM 562 O O . SER A 1 77 ? -16.311 -3.050 11.946 1.00 89.81 77 SER A O 1
ATOM 564 N N . LEU A 1 78 ? -14.712 -2.535 10.454 1.00 88.19 78 LEU A N 1
ATOM 565 C CA . LEU A 1 78 ? -13.635 -2.281 11.412 1.00 88.19 78 LEU A CA 1
ATOM 566 C C . LEU A 1 78 ? -13.602 -0.827 11.917 1.00 88.19 78 LEU A C 1
ATOM 568 O O . LEU A 1 78 ? -12.744 -0.477 12.724 1.00 88.19 78 LEU A O 1
ATOM 572 N N . GLY A 1 79 ? -14.469 0.058 11.410 1.00 90.06 79 GLY A N 1
ATOM 573 C CA . GLY A 1 79 ? -14.441 1.483 11.754 1.00 90.06 79 GLY A CA 1
ATOM 574 C C . GLY A 1 79 ? -13.132 2.186 11.361 1.00 90.06 79 GLY A C 1
ATOM 575 O O . GLY A 1 79 ? -12.736 3.175 11.989 1.00 90.06 79 GLY A O 1
ATOM 576 N N . ILE A 1 80 ? -12.431 1.679 10.340 1.00 92.25 80 ILE A N 1
ATOM 577 C CA . ILE A 1 80 ? -11.172 2.246 9.848 1.00 92.25 80 ILE A CA 1
ATOM 578 C C . ILE A 1 80 ? -11.329 2.938 8.498 1.00 92.25 80 ILE A C 1
ATOM 580 O O . ILE A 1 80 ? -12.257 2.693 7.732 1.00 92.25 80 ILE A O 1
ATOM 584 N N . THR A 1 81 ? -10.389 3.826 8.177 1.00 92.69 81 THR A N 1
ATOM 585 C CA . THR A 1 81 ? -10.325 4.400 6.830 1.00 92.69 81 THR A CA 1
ATOM 586 C C . THR A 1 81 ? -9.830 3.351 5.833 1.00 92.69 81 THR A C 1
ATOM 588 O O . THR A 1 81 ? -9.005 2.501 6.168 1.00 92.69 81 THR A O 1
ATOM 591 N N . LEU A 1 82 ? -10.268 3.446 4.573 1.00 90.69 82 LEU A N 1
ATOM 592 C CA . LEU A 1 82 ? -9.761 2.585 3.493 1.00 90.69 82 LEU A CA 1
ATOM 593 C C . LEU A 1 82 ? -8.229 2.664 3.381 1.00 90.69 82 LEU A C 1
ATOM 595 O O . LEU A 1 82 ? -7.552 1.673 3.127 1.00 90.69 82 LEU A O 1
ATOM 599 N N . THR A 1 83 ? -7.674 3.848 3.624 1.00 91.62 83 THR A N 1
ATOM 600 C CA . THR A 1 83 ? -6.233 4.092 3.651 1.00 91.62 83 THR A CA 1
ATOM 601 C C . THR A 1 83 ? -5.535 3.346 4.792 1.00 91.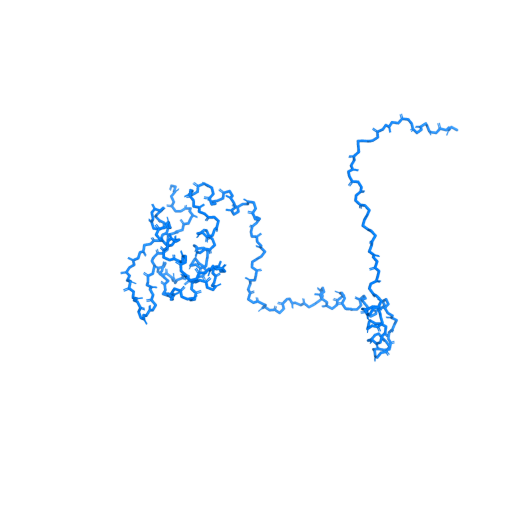62 83 THR A C 1
ATOM 603 O O . THR A 1 83 ? -4.466 2.780 4.581 1.00 91.62 83 THR A O 1
ATOM 606 N N . ALA A 1 84 ? -6.143 3.286 5.982 1.00 91.00 84 ALA A N 1
ATOM 607 C CA . ALA A 1 84 ? -5.632 2.478 7.089 1.00 91.00 84 ALA A CA 1
ATOM 608 C C . ALA A 1 84 ? -5.717 0.973 6.779 1.00 91.00 84 ALA A C 1
ATOM 610 O O . ALA A 1 84 ? -4.778 0.245 7.083 1.00 91.00 84 ALA A O 1
ATOM 611 N N . LEU A 1 85 ? -6.779 0.512 6.106 1.00 91.25 85 LEU A N 1
ATOM 612 C CA . LEU A 1 85 ? -6.891 -0.885 5.665 1.00 91.25 85 LEU A CA 1
ATOM 613 C C . LEU A 1 85 ? -5.787 -1.267 4.664 1.00 91.25 85 LEU A C 1
ATOM 615 O O . LEU A 1 85 ? -5.219 -2.353 4.754 1.00 91.25 85 LEU A O 1
ATOM 619 N N . ARG A 1 86 ? -5.448 -0.373 3.726 1.00 90.56 86 ARG 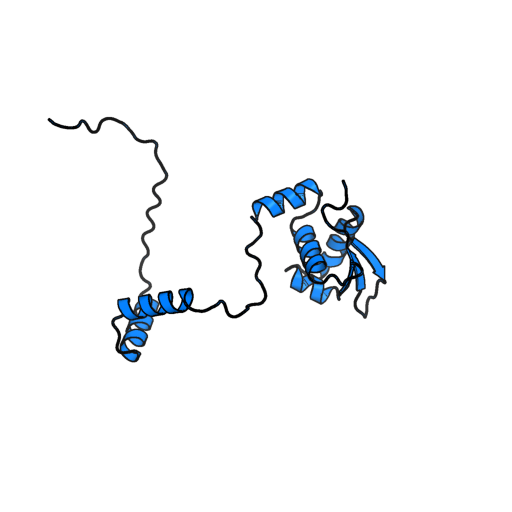A N 1
ATOM 620 C CA . ARG A 1 86 ? -4.317 -0.577 2.802 1.00 90.56 86 ARG A CA 1
ATOM 621 C C . ARG A 1 86 ? -2.993 -0.695 3.549 1.00 90.56 86 ARG A C 1
ATOM 623 O O . ARG A 1 86 ? -2.201 -1.578 3.242 1.00 90.56 86 ARG A O 1
ATOM 630 N N . LEU A 1 87 ? -2.789 0.153 4.555 1.00 91.25 87 LEU A N 1
ATOM 631 C CA . LEU A 1 87 ? -1.601 0.113 5.402 1.00 91.25 87 LEU A CA 1
ATOM 632 C C . LEU A 1 87 ? -1.520 -1.191 6.210 1.00 91.25 87 LEU A C 1
ATOM 634 O O . LEU A 1 87 ? -0.460 -1.805 6.253 1.00 91.25 87 LEU A O 1
ATOM 638 N N . TYR A 1 88 ? -2.636 -1.657 6.776 1.00 91.44 88 TYR A N 1
ATOM 639 C CA . TYR A 1 88 ? -2.715 -2.965 7.433 1.00 91.44 88 TYR A CA 1
ATOM 640 C C . TYR A 1 88 ? -2.320 -4.104 6.481 1.00 91.44 88 TYR A C 1
ATOM 642 O O . TYR A 1 88 ? -1.504 -4.945 6.836 1.00 91.44 88 TYR A O 1
ATOM 650 N N . ARG A 1 89 ? -2.845 -4.115 5.251 1.00 89.19 89 ARG A N 1
ATOM 651 C CA . ARG A 1 89 ? -2.528 -5.159 4.261 1.00 89.19 89 ARG A CA 1
ATOM 652 C C . ARG A 1 89 ? -1.062 -5.157 3.850 1.00 89.19 89 ARG A C 1
ATOM 654 O O . ARG A 1 89 ? -0.475 -6.222 3.719 1.00 89.19 89 ARG A O 1
ATOM 661 N N . ALA A 1 90 ? -0.470 -3.974 3.708 1.00 89.56 90 ALA A N 1
ATOM 662 C CA . ALA A 1 90 ? 0.958 -3.841 3.441 1.00 89.56 90 ALA A CA 1
ATOM 663 C C . ALA A 1 90 ? 1.826 -4.412 4.581 1.00 89.56 90 ALA A C 1
ATOM 665 O O . ALA A 1 90 ? 2.926 -4.901 4.326 1.00 89.56 90 ALA A O 1
ATOM 666 N N . LEU A 1 91 ? 1.345 -4.356 5.828 1.00 89.12 91 LEU A N 1
ATOM 667 C CA . LEU A 1 91 ? 1.994 -5.002 6.971 1.00 89.12 91 LEU A CA 1
ATOM 668 C C . LEU A 1 91 ? 1.771 -6.523 6.963 1.00 89.12 91 LEU A C 1
ATOM 670 O O . LEU A 1 91 ? 2.727 -7.271 7.135 1.00 89.12 91 LEU A O 1
ATOM 674 N N . ASP A 1 92 ? 0.540 -6.973 6.718 1.00 87.75 92 ASP A N 1
ATOM 675 C CA . ASP A 1 92 ? 0.149 -8.392 6.666 1.00 87.75 92 ASP A CA 1
ATOM 676 C C . ASP A 1 92 ? 0.944 -9.179 5.604 1.00 87.75 92 ASP A C 1
ATOM 678 O O . ASP A 1 92 ? 1.371 -10.304 5.838 1.00 87.75 92 ASP A O 1
ATOM 682 N N . GLU A 1 93 ? 1.253 -8.553 4.467 1.00 85.38 93 GLU A N 1
ATOM 683 C CA . GLU A 1 93 ? 2.078 -9.142 3.399 1.00 85.38 93 GLU A CA 1
ATOM 684 C C . GLU A 1 93 ? 3.557 -9.328 3.779 1.00 85.38 93 GLU A C 1
ATOM 686 O O . GLU A 1 93 ? 4.265 -10.119 3.156 1.00 85.38 93 GLU A O 1
ATOM 691 N N . ARG A 1 94 ? 4.044 -8.594 4.784 1.00 83.69 94 ARG A N 1
ATOM 692 C CA . ARG A 1 94 ? 5.451 -8.593 5.228 1.00 83.69 94 ARG A CA 1
ATOM 693 C C . ARG A 1 94 ? 5.639 -9.286 6.572 1.00 83.69 94 ARG A C 1
ATOM 695 O O . ARG A 1 94 ? 6.691 -9.141 7.196 1.00 83.69 94 ARG A O 1
ATOM 702 N N . ILE A 1 95 ? 4.605 -9.980 7.030 1.00 87.62 95 ILE A N 1
ATOM 703 C CA . ILE A 1 95 ? 4.567 -10.598 8.340 1.00 87.62 95 ILE A CA 1
ATOM 704 C C . ILE A 1 95 ? 5.550 -11.773 8.415 1.00 87.62 95 ILE A C 1
ATOM 706 O O . ILE A 1 95 ? 5.590 -12.631 7.534 1.00 87.62 95 ILE A O 1
ATOM 710 N N . ASP A 1 96 ? 6.371 -11.806 9.463 1.00 81.94 96 ASP A N 1
ATOM 711 C CA . ASP A 1 96 ? 7.217 -12.964 9.756 1.00 81.94 96 ASP A CA 1
ATOM 712 C C . ASP A 1 96 ? 6.394 -14.073 10.448 1.00 81.94 96 ASP A C 1
ATOM 714 O O . ASP A 1 96 ? 5.265 -13.851 10.894 1.00 81.94 96 ASP A O 1
ATOM 718 N N . ARG A 1 97 ? 6.964 -15.274 10.605 1.00 76.56 97 ARG A N 1
ATOM 719 C CA . ARG A 1 97 ? 6.329 -16.438 11.261 1.00 76.56 97 ARG A CA 1
ATOM 720 C C . ARG A 1 97 ? 5.815 -16.141 12.674 1.00 76.56 97 ARG A C 1
ATOM 722 O O . ARG A 1 97 ? 4.889 -16.797 13.134 1.00 76.56 97 ARG A O 1
ATOM 729 N N . LEU A 1 98 ? 6.408 -15.156 13.349 1.00 75.88 98 LEU A N 1
ATOM 730 C CA . LEU A 1 98 ? 6.031 -14.689 14.688 1.00 75.88 98 LEU A CA 1
ATOM 731 C C . LEU A 1 98 ? 5.054 -13.505 14.672 1.00 75.88 98 LEU A C 1
ATOM 733 O O . LEU A 1 98 ? 4.933 -12.799 15.664 1.00 75.88 98 LEU A O 1
ATOM 737 N N . ARG A 1 99 ? 4.398 -13.245 13.540 1.00 82.12 99 ARG A N 1
ATOM 738 C CA . ARG A 1 99 ? 3.457 -12.134 13.357 1.00 82.12 99 ARG A CA 1
ATOM 739 C C . ARG A 1 99 ? 4.050 -10.724 13.504 1.00 82.12 99 ARG A C 1
ATOM 741 O O . ARG A 1 99 ? 3.324 -9.738 13.639 1.00 82.12 99 ARG A O 1
ATOM 748 N N . ASN A 1 100 ? 5.373 -10.629 13.411 1.00 86.62 100 ASN A N 1
ATOM 749 C CA . ASN A 1 100 ? 6.129 -9.397 13.574 1.00 86.62 100 ASN A CA 1
ATOM 750 C C . ASN A 1 100 ? 6.591 -8.833 12.232 1.00 86.62 100 ASN A C 1
ATOM 752 O O . ASN A 1 100 ? 6.994 -9.571 11.336 1.00 86.62 100 ASN A O 1
ATOM 756 N N . VAL A 1 101 ? 6.571 -7.508 12.118 1.00 87.62 101 VAL A N 1
ATOM 757 C CA . VAL A 1 101 ? 7.018 -6.760 10.942 1.00 87.62 101 VAL A CA 1
ATOM 758 C C . VAL A 1 101 ? 7.997 -5.690 11.391 1.00 87.62 101 VAL A C 1
ATOM 760 O O . VAL A 1 101 ? 7.665 -4.853 12.228 1.00 87.62 101 VAL A O 1
ATOM 763 N N . ALA A 1 102 ? 9.196 -5.686 10.813 1.00 88.69 102 ALA A N 1
ATOM 764 C CA . ALA A 1 102 ? 10.151 -4.594 10.956 1.00 88.69 102 ALA A CA 1
ATOM 765 C C . ALA A 1 102 ? 10.139 -3.754 9.673 1.00 88.69 102 ALA A C 1
ATOM 767 O O . ALA A 1 102 ? 10.587 -4.222 8.629 1.00 88.69 102 ALA A O 1
ATOM 768 N N . ILE A 1 103 ? 9.628 -2.524 9.739 1.00 88.06 103 ILE A N 1
ATOM 769 C CA . ILE A 1 103 ? 9.526 -1.640 8.568 1.00 88.06 103 ILE A CA 1
ATOM 770 C C . ILE A 1 103 ? 9.762 -0.177 8.950 1.00 88.06 103 ILE A C 1
ATOM 772 O O . ILE A 1 103 ? 9.455 0.245 10.066 1.00 88.06 103 ILE A O 1
ATOM 776 N N . THR A 1 104 ? 10.335 0.617 8.044 1.00 88.19 104 THR A N 1
ATOM 777 C CA . THR A 1 104 ? 10.456 2.065 8.254 1.00 88.19 104 THR A CA 1
ATOM 778 C C . THR A 1 104 ? 9.159 2.781 7.874 1.00 88.19 104 THR A C 1
ATOM 780 O O . THR A 1 104 ? 8.392 2.315 7.033 1.00 88.19 104 THR A O 1
ATOM 783 N N . ASN A 1 105 ? 8.920 3.969 8.437 1.00 86.56 105 ASN A N 1
ATOM 784 C CA . ASN A 1 105 ? 7.756 4.778 8.056 1.00 86.56 105 ASN A CA 1
ATOM 785 C C . ASN A 1 105 ? 7.761 5.180 6.572 1.00 86.56 105 ASN A C 1
ATOM 787 O O . ASN A 1 105 ? 6.696 5.447 6.025 1.00 86.56 105 ASN A O 1
ATOM 791 N N . SER A 1 106 ? 8.936 5.270 5.939 1.00 86.31 106 SER A N 1
ATOM 792 C CA . SER A 1 106 ? 9.047 5.589 4.512 1.00 86.31 106 SER A CA 1
ATOM 793 C C . SER A 1 106 ? 8.604 4.405 3.655 1.00 86.31 106 SER A C 1
ATOM 795 O O . SER A 1 106 ? 7.723 4.571 2.818 1.00 86.31 106 SER A O 1
ATOM 797 N N . ASP A 1 107 ? 9.127 3.209 3.933 1.00 87.38 107 ASP A N 1
ATOM 798 C CA . ASP A 1 107 ? 8.777 1.999 3.175 1.00 87.38 107 ASP A CA 1
ATOM 799 C C . ASP A 1 107 ? 7.304 1.625 3.379 1.00 87.38 107 ASP A C 1
ATOM 801 O O . ASP A 1 107 ? 6.623 1.185 2.457 1.00 87.38 107 ASP A O 1
ATOM 805 N N . LEU A 1 108 ? 6.781 1.845 4.590 1.00 87.75 108 LEU A N 1
ATOM 806 C CA . LEU A 1 108 ? 5.369 1.636 4.900 1.00 87.75 108 LEU A CA 1
ATOM 807 C C . LEU A 1 108 ? 4.465 2.630 4.156 1.00 87.75 108 LEU A C 1
ATOM 809 O O . LEU A 1 108 ? 3.387 2.258 3.692 1.00 87.75 108 LEU A O 1
ATOM 813 N N . ALA A 1 109 ? 4.901 3.887 4.024 1.00 88.88 109 ALA A N 1
ATOM 814 C CA . ALA A 1 109 ? 4.189 4.902 3.253 1.00 88.88 109 ALA A CA 1
ATOM 815 C C . ALA A 1 109 ? 4.107 4.515 1.771 1.00 88.88 109 ALA A C 1
ATOM 817 O O . ALA A 1 109 ? 3.025 4.576 1.184 1.00 88.88 109 ALA A O 1
ATOM 818 N N . GLU A 1 110 ? 5.234 4.083 1.201 1.00 87.56 110 GLU A N 1
ATOM 819 C CA . GLU A 1 110 ? 5.349 3.640 -0.189 1.00 87.56 110 GLU A CA 1
ATOM 820 C C . GLU A 1 110 ? 4.495 2.397 -0.453 1.00 87.56 110 GLU A C 1
ATOM 822 O O . GLU A 1 110 ? 3.661 2.409 -1.358 1.00 87.56 110 GLU A O 1
ATOM 827 N N . ALA A 1 111 ? 4.603 1.374 0.399 1.00 85.31 111 ALA A N 1
ATOM 828 C CA . ALA A 1 111 ? 3.833 0.140 0.266 1.00 85.31 111 ALA A CA 1
ATOM 829 C C . ALA A 1 111 ? 2.313 0.371 0.352 1.00 85.31 111 ALA A C 1
ATOM 831 O O . ALA A 1 111 ? 1.542 -0.293 -0.336 1.00 85.31 111 ALA A O 1
ATOM 832 N N . ALA A 1 112 ? 1.867 1.331 1.168 1.00 83.44 112 ALA A N 1
ATOM 833 C CA . ALA A 1 112 ? 0.452 1.677 1.291 1.00 83.44 112 ALA A CA 1
ATOM 834 C C . ALA A 1 112 ? -0.031 2.703 0.242 1.00 83.44 112 ALA A C 1
ATOM 836 O O . ALA A 1 112 ? -1.234 2.983 0.174 1.00 83.44 112 ALA A O 1
ATOM 837 N N . GLY A 1 113 ? 0.874 3.300 -0.545 1.00 86.44 113 GLY A N 1
ATOM 838 C CA . GLY A 1 113 ? 0.562 4.392 -1.473 1.00 86.44 113 GLY A CA 1
ATOM 839 C C . GLY A 1 113 ? 0.057 5.653 -0.763 1.00 86.44 113 GLY A C 1
ATOM 840 O O . GLY A 1 113 ? -0.896 6.292 -1.212 1.00 86.44 113 GLY A O 1
ATOM 841 N N . THR A 1 114 ? 0.641 5.990 0.390 1.00 87.19 114 THR A N 1
ATOM 842 C CA . THR A 1 114 ? 0.196 7.101 1.246 1.00 87.19 114 THR A CA 1
ATOM 843 C C . THR A 1 114 ? 1.310 8.109 1.506 1.00 87.19 114 THR A C 1
ATOM 845 O O . THR A 1 114 ? 2.480 7.740 1.536 1.00 87.19 114 THR A O 1
ATOM 848 N N . PRO A 1 115 ? 0.993 9.394 1.749 1.00 90.06 115 PRO A N 1
ATOM 849 C CA . PRO A 1 115 ? 2.004 10.355 2.171 1.00 90.06 115 PRO A CA 1
ATOM 850 C C . PRO A 1 115 ? 2.606 9.976 3.531 1.00 90.06 115 PRO A C 1
ATOM 852 O O . PRO A 1 115 ? 1.871 9.797 4.506 1.00 90.06 115 PRO A O 1
ATOM 855 N N . ARG A 1 116 ? 3.942 9.966 3.630 1.00 88.44 116 ARG A N 1
ATOM 856 C CA . ARG A 1 116 ? 4.695 9.681 4.870 1.00 88.44 116 ARG A CA 1
ATOM 857 C C . ARG A 1 116 ? 4.187 10.429 6.119 1.00 88.44 116 ARG A C 1
ATOM 859 O O . ARG A 1 116 ? 4.097 9.791 7.166 1.00 88.44 116 ARG A O 1
ATOM 866 N N . PRO A 1 117 ? 3.786 11.719 6.060 1.00 90.44 117 PRO A N 1
ATOM 867 C CA . PRO A 1 117 ? 3.269 12.426 7.238 1.00 90.44 117 PRO A CA 1
ATOM 868 C C . PRO A 1 117 ? 1.967 11.845 7.809 1.00 90.44 117 PRO A C 1
ATOM 870 O O . PRO A 1 117 ? 1.661 12.073 8.975 1.00 90.44 117 PRO A O 1
ATOM 873 N N . ARG A 1 118 ? 1.188 11.099 7.011 1.00 90.62 118 ARG A N 1
ATOM 874 C CA . ARG A 1 118 ? -0.074 10.486 7.457 1.00 90.62 118 ARG A CA 1
ATOM 875 C C . ARG A 1 118 ? 0.120 9.141 8.150 1.00 90.62 118 ARG A C 1
ATOM 877 O O . ARG A 1 118 ? -0.760 8.735 8.905 1.00 90.62 118 ARG A O 1
ATOM 884 N N . VAL A 1 119 ? 1.253 8.472 7.929 1.00 90.94 119 VAL A N 1
ATOM 885 C CA . VAL A 1 119 ? 1.526 7.127 8.462 1.00 90.94 119 VAL A CA 1
ATOM 886 C C . VAL A 1 119 ? 1.344 7.049 9.982 1.00 90.94 119 VAL A C 1
ATOM 888 O O . VAL A 1 119 ? 0.592 6.179 10.412 1.00 90.94 119 VAL A O 1
ATOM 891 N N . PRO A 1 120 ? 1.895 7.961 10.813 1.00 90.12 120 PRO A N 1
ATOM 892 C CA . PRO A 1 120 ? 1.719 7.872 12.266 1.00 90.12 120 PRO A CA 1
ATOM 893 C C . PRO A 1 120 ? 0.250 7.932 12.712 1.00 90.12 120 PRO A C 1
ATOM 895 O O . PRO A 1 120 ? -0.155 7.198 13.609 1.00 90.12 120 PRO A O 1
ATOM 898 N N . GLY A 1 121 ? -0.572 8.761 12.058 1.00 92.44 121 GLY A N 1
ATOM 899 C CA . GLY A 1 121 ? -2.003 8.869 12.362 1.00 92.44 121 GLY A CA 1
ATOM 900 C C . GLY A 1 121 ? -2.799 7.627 11.953 1.00 92.44 121 GLY A C 1
ATOM 901 O O . GLY A 1 121 ? -3.706 7.209 12.675 1.00 92.44 121 GLY A O 1
ATOM 902 N N . LEU A 1 122 ? -2.433 7.009 10.826 1.00 91.69 122 LEU A N 1
ATOM 903 C CA . LEU A 1 122 ? -3.033 5.758 10.353 1.00 91.69 122 LEU A CA 1
ATOM 904 C C . LEU A 1 122 ? -2.631 4.571 11.237 1.00 91.69 122 LEU A C 1
ATOM 906 O O . LEU A 1 122 ? -3.487 3.772 11.603 1.00 91.69 122 LEU A O 1
ATOM 910 N N . VAL A 1 123 ? -1.362 4.491 11.644 1.00 91.06 123 VAL A N 1
ATOM 911 C CA . VAL A 1 123 ? -0.878 3.481 12.598 1.00 91.06 123 VAL A CA 1
ATOM 912 C C . VAL A 1 123 ? -1.604 3.626 13.933 1.00 91.06 123 VAL A C 1
ATOM 914 O O . VAL A 1 123 ? -2.139 2.645 14.437 1.00 91.06 123 VAL A O 1
ATOM 917 N N . ALA A 1 124 ? -1.736 4.847 14.461 1.00 91.12 124 ALA A N 1
ATOM 918 C CA . ALA A 1 124 ? -2.502 5.087 15.683 1.00 91.12 124 ALA A CA 1
ATOM 919 C C . ALA A 1 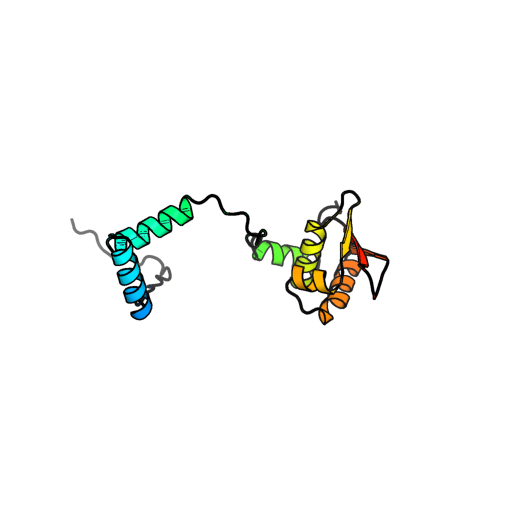124 ? -3.969 4.639 15.552 1.00 91.12 124 ALA A C 1
ATOM 921 O O . ALA A 1 124 ? -4.552 4.143 16.513 1.00 91.12 124 ALA A O 1
ATOM 922 N N . GLN A 1 125 ? -4.579 4.792 14.372 1.00 93.06 125 GLN A N 1
ATOM 923 C CA . GLN A 1 125 ? -5.927 4.292 14.107 1.00 93.06 125 GLN A CA 1
ATOM 924 C C . GLN A 1 125 ? -5.998 2.758 14.131 1.00 93.06 125 GLN A C 1
ATOM 926 O O . GLN A 1 125 ? -6.918 2.222 14.742 1.00 93.06 125 GLN A O 1
ATOM 931 N N . LEU A 1 126 ? -5.031 2.063 13.523 1.00 91.38 126 LEU A N 1
ATOM 932 C CA . LEU A 1 126 ? -4.951 0.597 13.560 1.00 91.38 126 LEU A CA 1
ATOM 933 C C . LEU A 1 126 ? -4.701 0.065 14.976 1.00 91.38 126 LEU A C 1
ATOM 935 O O . LEU A 1 126 ? -5.314 -0.923 15.370 1.00 91.38 126 LEU A O 1
ATOM 939 N N . THR A 1 127 ? -3.865 0.745 15.762 1.00 91.25 127 THR A N 1
ATOM 940 C CA . THR A 1 127 ? -3.619 0.391 17.166 1.00 91.25 127 THR A CA 1
ATOM 941 C C . THR A 1 127 ? -4.861 0.567 18.030 1.00 91.25 127 THR A C 1
ATOM 943 O O . THR A 1 127 ? -5.152 -0.302 18.846 1.00 91.25 127 THR A O 1
ATOM 946 N N . ARG A 1 128 ? -5.656 1.627 17.818 1.00 90.75 128 ARG A N 1
ATOM 947 C CA . ARG A 1 128 ? -6.939 1.799 18.528 1.00 90.75 128 ARG A CA 1
ATOM 948 C C . ARG A 1 128 ? -7.938 0.677 18.249 1.00 90.75 128 ARG A C 1
ATOM 950 O O . ARG A 1 128 ? -8.746 0.380 19.117 1.00 90.75 128 ARG A O 1
ATOM 957 N N . GLN A 1 129 ? -7.889 0.082 17.059 1.00 89.06 129 GLN A N 1
ATOM 958 C CA . GLN A 1 129 ? -8.751 -1.040 16.673 1.00 89.06 129 GLN A CA 1
ATOM 959 C C . GLN A 1 129 ? -8.135 -2.412 16.990 1.00 89.06 129 GLN A C 1
ATOM 961 O O . GLN A 1 129 ? -8.678 -3.431 16.582 1.00 89.06 129 GLN A O 1
ATOM 966 N N . GLY A 1 130 ? -6.989 -2.459 17.682 1.00 89.31 130 GLY A N 1
ATOM 967 C CA . GLY A 1 130 ? -6.335 -3.714 18.063 1.00 89.31 130 GLY A CA 1
ATOM 968 C C . GLY A 1 130 ? -5.725 -4.499 16.897 1.00 89.31 130 GLY A C 1
ATOM 969 O O . GLY A 1 130 ? -5.408 -5.669 17.057 1.00 89.31 130 GLY A O 1
ATOM 970 N N . LEU A 1 131 ? -5.542 -3.880 15.726 1.00 89.75 131 LEU A N 1
ATOM 971 C CA . LEU A 1 131 ? -5.002 -4.553 14.536 1.00 89.75 131 LEU A CA 1
ATOM 972 C C . LEU A 1 131 ? -3.471 -4.571 14.510 1.00 89.75 131 LEU A C 1
ATOM 974 O O . LEU A 1 131 ? -2.865 -5.432 13.876 1.00 89.75 131 LEU A O 1
ATOM 978 N N . VAL A 1 132 ? -2.836 -3.606 15.179 1.00 91.06 132 VAL A N 1
ATOM 979 C CA . VAL A 1 132 ? -1.377 -3.473 15.229 1.00 91.06 132 VAL A CA 1
ATOM 980 C C . VAL A 1 132 ? -0.937 -3.008 16.610 1.00 91.06 132 VAL A C 1
ATOM 982 O O . VAL A 1 132 ? -1.433 -1.998 17.114 1.00 91.06 132 VAL A O 1
ATOM 985 N N . GLN A 1 133 ? 0.057 -3.679 17.183 1.00 88.31 133 GLN A N 1
ATOM 986 C CA . GLN A 1 133 ? 0.720 -3.265 18.414 1.00 88.31 133 GLN A CA 1
ATOM 987 C C . GLN A 1 133 ? 2.169 -2.868 18.135 1.00 88.31 133 GLN A C 1
ATOM 989 O O . GLN A 1 133 ? 2.904 -3.550 17.426 1.00 88.31 133 GLN A O 1
ATOM 994 N N . LEU A 1 134 ? 2.575 -1.727 18.684 1.00 87.75 134 LEU A N 1
ATOM 995 C CA . LEU A 1 134 ? 3.943 -1.235 18.598 1.00 87.75 134 LEU A CA 1
ATOM 996 C C . LEU A 1 134 ? 4.800 -1.963 19.642 1.00 87.75 134 LEU A C 1
ATOM 998 O O . LEU A 1 134 ? 4.618 -1.743 20.836 1.00 87.75 134 LEU A O 1
ATOM 1002 N N . GLU A 1 135 ? 5.739 -2.799 19.203 1.00 83.06 135 GLU A N 1
ATOM 1003 C CA . GLU A 1 135 ? 6.690 -3.454 20.112 1.00 83.06 135 GLU A CA 1
ATOM 1004 C C . GLU A 1 135 ? 7.924 -2.587 20.363 1.00 83.06 135 GLU A C 1
ATOM 1006 O O . GLU A 1 135 ? 8.464 -2.538 21.469 1.00 83.06 135 GLU A O 1
ATOM 1011 N N . ARG A 1 136 ? 8.403 -1.900 19.319 1.00 77.62 136 ARG A N 1
ATOM 1012 C CA . ARG A 1 136 ? 9.577 -1.031 19.414 1.00 77.62 136 ARG A CA 1
ATOM 1013 C C . ARG A 1 136 ? 9.466 0.128 18.441 1.00 77.62 136 ARG A C 1
ATOM 1015 O O . ARG A 1 136 ? 9.581 -0.076 17.233 1.00 77.62 136 ARG A O 1
ATOM 1022 N N . ASP A 1 137 ? 9.322 1.332 18.985 1.00 74.06 137 ASP A N 1
ATOM 1023 C CA . ASP A 1 137 ? 9.454 2.574 18.226 1.00 74.06 137 ASP A CA 1
ATOM 1024 C C . ASP A 1 137 ? 10.934 2.907 18.015 1.00 74.06 137 ASP A C 1
ATOM 1026 O O . ASP A 1 137 ? 11.727 2.933 18.961 1.00 74.06 137 ASP A O 1
ATOM 1030 N N . SER A 1 138 ? 11.315 3.164 16.768 1.00 72.19 138 SER A N 1
ATOM 1031 C CA . SER A 1 138 ? 12.614 3.736 16.452 1.00 72.19 138 SER A CA 1
ATOM 1032 C C . SER A 1 138 ? 12.460 4.839 15.423 1.00 72.19 138 SER A C 1
ATOM 1034 O O . SER A 1 138 ? 11.994 4.633 14.309 1.00 72.19 138 SER A O 1
ATOM 1036 N N . ARG A 1 139 ? 12.944 6.035 15.767 1.00 64.00 139 ARG A N 1
ATOM 1037 C CA . ARG A 1 139 ? 12.955 7.179 14.842 1.00 64.00 139 ARG A CA 1
ATOM 1038 C C . ARG A 1 139 ? 14.043 7.081 13.771 1.00 64.00 139 ARG A C 1
ATOM 1040 O O . ARG A 1 139 ? 13.987 7.817 12.790 1.00 64.00 139 ARG A O 1
ATOM 1047 N N . ARG A 1 140 ? 15.056 6.231 13.983 1.00 65.25 140 ARG A N 1
ATOM 1048 C CA . ARG A 1 140 ? 16.235 6.083 13.104 1.00 65.25 140 ARG A CA 1
ATOM 1049 C C . ARG A 1 140 ? 16.380 4.691 12.488 1.00 65.25 140 ARG A C 1
ATOM 1051 O O . ARG A 1 140 ? 17.207 4.523 11.602 1.00 65.25 140 ARG A O 1
ATOM 1058 N N . ALA A 1 141 ? 15.612 3.708 12.949 1.00 73.12 141 ALA A N 1
ATOM 1059 C CA . ALA A 1 141 ? 15.654 2.331 12.466 1.00 73.12 141 ALA A CA 1
ATOM 1060 C C . ALA A 1 141 ? 14.239 1.837 12.143 1.00 73.12 141 ALA A C 1
ATOM 1062 O O . ALA A 1 141 ? 13.265 2.547 12.375 1.00 73.12 141 ALA A O 1
ATOM 1063 N N . ALA A 1 142 ? 14.131 0.620 11.612 1.00 81.12 142 ALA A N 1
ATOM 1064 C CA . ALA A 1 142 ? 12.842 -0.015 11.372 1.00 81.12 142 ALA A CA 1
ATOM 1065 C C . ALA A 1 142 ? 12.036 -0.138 12.677 1.00 81.12 142 ALA A C 1
ATOM 1067 O O . ALA A 1 142 ? 12.541 -0.635 13.691 1.00 81.12 142 ALA A O 1
ATOM 1068 N N . THR A 1 143 ? 10.785 0.309 12.630 1.00 85.75 143 THR A N 1
ATOM 1069 C CA . THR A 1 143 ? 9.816 0.151 13.710 1.00 85.75 143 THR A CA 1
ATOM 1070 C C . THR A 1 143 ? 9.302 -1.281 13.689 1.00 85.75 143 THR A C 1
ATOM 1072 O O . THR A 1 143 ? 9.019 -1.818 12.615 1.00 85.75 143 THR A O 1
ATOM 1075 N N . ARG A 1 144 ? 9.210 -1.912 14.865 1.00 87.62 144 ARG A N 1
ATOM 1076 C CA . ARG A 1 144 ? 8.660 -3.267 14.989 1.00 87.62 144 ARG A CA 1
ATOM 1077 C C . ARG A 1 144 ? 7.203 -3.220 15.407 1.00 87.62 144 ARG A C 1
ATOM 1079 O O . ARG A 1 144 ? 6.866 -2.643 16.444 1.00 87.62 144 ARG A O 1
ATOM 1086 N N . TYR A 1 145 ? 6.379 -3.855 14.590 1.00 88.38 145 TYR A N 1
ATOM 1087 C CA . TYR A 1 145 ? 4.946 -3.983 14.767 1.00 88.38 145 TYR A CA 1
ATOM 1088 C C . TYR A 1 145 ? 4.575 -5.454 14.901 1.00 88.38 145 TYR A C 1
ATOM 1090 O O . TYR A 1 145 ? 4.993 -6.260 14.073 1.00 88.38 145 TYR A O 1
ATOM 1098 N N . HIS A 1 146 ? 3.746 -5.774 15.885 1.00 88.19 146 HIS A N 1
ATOM 1099 C CA . HIS A 1 146 ? 3.019 -7.034 15.937 1.00 88.19 146 HIS A CA 1
ATOM 1100 C C . HIS A 1 146 ? 1.657 -6.834 15.262 1.00 88.19 146 HIS A C 1
ATOM 1102 O O . HIS A 1 146 ? 0.919 -5.910 15.618 1.00 88.19 146 HIS A O 1
ATOM 1108 N N . VAL A 1 147 ? 1.330 -7.653 14.261 1.00 88.75 147 VAL A N 1
ATOM 1109 C CA . VAL A 1 147 ? 0.127 -7.492 13.425 1.00 88.75 147 VAL A CA 1
ATOM 1110 C C . VAL A 1 147 ? -0.875 -8.591 13.756 1.00 88.75 147 VAL A C 1
ATOM 1112 O O . VAL A 1 147 ? -0.567 -9.774 13.620 1.00 88.75 147 VAL A O 1
ATOM 1115 N N . PHE A 1 148 ? -2.095 -8.229 14.139 1.00 87.94 148 PHE A N 1
ATOM 1116 C CA . PHE A 1 148 ? -3.173 -9.180 14.438 1.00 87.94 148 PHE A CA 1
ATOM 1117 C C . PHE A 1 148 ? -4.016 -9.458 13.195 1.00 87.94 148 PHE A C 1
ATOM 1119 O O . PHE A 1 148 ? -4.264 -8.550 12.412 1.00 87.94 148 PHE A O 1
ATOM 1126 N N . SER A 1 149 ? -4.463 -10.700 12.996 1.00 80.69 149 SER A N 1
ATOM 1127 C CA . SER A 1 149 ? -5.254 -11.053 11.813 1.00 80.69 149 SER A CA 1
ATOM 1128 C C . SER A 1 149 ? -6.675 -10.498 11.912 1.00 80.69 149 SER A C 1
ATOM 1130 O O . SER A 1 149 ? -7.378 -10.724 12.897 1.00 80.69 149 SER A O 1
ATOM 1132 N N . ILE A 1 150 ? -7.135 -9.835 10.848 1.00 73.19 150 ILE A N 1
ATOM 1133 C CA . ILE A 1 150 ? -8.560 -9.537 10.656 1.00 73.19 150 ILE A CA 1
ATOM 1134 C C . ILE A 1 150 ? -9.297 -10.879 10.544 1.00 73.19 150 ILE A C 1
ATOM 1136 O O . ILE A 1 150 ? -9.197 -11.556 9.523 1.00 73.19 150 ILE A O 1
ATOM 1140 N N . GLY A 1 151 ? -9.995 -11.278 11.607 1.00 59.56 151 GLY A N 1
ATOM 1141 C CA . GLY A 1 151 ? -10.690 -12.568 11.698 1.00 59.56 151 GLY A CA 1
ATOM 1142 C C . GLY A 1 151 ? -10.325 -13.413 12.920 1.00 59.56 151 GLY A C 1
ATOM 1143 O O . GLY A 1 151 ? -10.993 -14.410 13.154 1.00 59.56 151 GLY A O 1
ATOM 1144 N N . ASP A 1 152 ? -9.340 -12.997 13.724 1.00 49.03 152 ASP A N 1
ATOM 1145 C CA . ASP A 1 152 ? -8.951 -13.694 14.967 1.00 49.03 152 ASP A CA 1
ATOM 1146 C C . ASP A 1 152 ? -9.850 -13.343 16.174 1.00 49.03 152 ASP A C 1
ATOM 1148 O O . ASP A 1 152 ? -9.602 -13.733 17.308 1.00 49.03 152 ASP A O 1
ATOM 1152 N N . GLN A 1 153 ? -10.916 -12.576 15.933 1.00 41.41 153 GLN A N 1
ATOM 1153 C CA . GLN A 1 153 ? -11.976 -12.292 16.899 1.00 41.41 153 GLN A CA 1
ATOM 1154 C C . GLN A 1 153 ? -13.221 -13.075 16.474 1.00 41.41 153 GLN A C 1
ATOM 1156 O O . GLN A 1 153 ? -14.102 -12.539 15.792 1.00 41.41 153 GLN A O 1
ATOM 1161 N N . ARG A 1 154 ? -13.274 -14.355 16.846 1.00 36.06 154 ARG A N 1
ATOM 1162 C CA . ARG A 1 154 ? -14.527 -15.103 16.938 1.00 36.06 154 ARG A CA 1
ATOM 1163 C C . ARG A 1 154 ? -14.475 -16.149 18.037 1.00 36.06 154 ARG A C 1
ATOM 1165 O O . ARG A 1 154 ? -13.445 -16.846 18.124 1.00 36.06 154 ARG A O 1
#